Protein AF-A5KJI1-F1 (afdb_monomer)

Solvent-accessible surface area (backbone atoms only — not comparable to full-atom values): 4738 Å² total; per-residue (Å²): 131,58,67,68,56,56,53,49,55,52,51,54,49,51,52,53,51,48,50,50,45,64,60,46,41,78,72,42,82,51,66,67,61,33,49,51,47,50,53,51,43,52,52,51,52,52,51,50,53,51,50,53,50,53,50,49,52,50,50,57,68,69,43,72,72,80,84,78,75,84,90,75,87,86,74,96,86,133

Nearest PDB structures (foldseek):
  6sv1-assembly2_R  TM=9.392E-01  e=4.021E-01  Rhodospirillum rubrum
  3k6c-assembly1_J  TM=6.047E-01  e=7.679E-02  Nitrosomonas europaea
  3k6c-assembly1_A  TM=5.962E-01  e=1.333E-01  Nitrosomonas europaea
  5l89-assembly3_Z  TM=7.239E-01  e=5.677E-01  Rhodospirillum rubrum
  6sv1-assembly1_J  TM=7.267E-01  e=5.677E-01  Rhodospirillum rubrum

Radius of gyration: 22.1 Å; Cα contacts (8 Å, |Δi|>4): 23; chains: 1; bounding box: 48×46×60 Å

InterPro domains:
  IPR012851 Spore coat protein CotF-like [PF07875] (2-58)

Foldseek 3Di:
DPVVVVLVVVLVVLVVLLVVLVVVLVVDPDPVVNVVSVVVNVVSVVVNVVSVVVVVVVVVVVPDPPPVDDDDDDDDDD

Structure (mmCIF, N/CA/C/O backbone):
data_AF-A5KJI1-F1
#
_entry.id   AF-A5KJI1-F1
#
loop_
_atom_site.group_PDB
_atom_site.id
_atom_site.type_symbol
_atom_site.label_atom_id
_atom_site.label_alt_id
_atom_site.label_comp_id
_atom_site.label_asym_id
_atom_site.label_entity_id
_atom_site.label_seq_id
_atom_site.pdbx_PDB_ins_code
_atom_site.Cartn_x
_atom_site.Cartn_y
_atom_site.Cartn_z
_atom_site.occupancy
_atom_site.B_iso_or_equiv
_atom_site.auth_seq_id
_atom_site.auth_comp_id
_atom_site.auth_asym_id
_atom_site.auth_atom_id
_atom_site.pdbx_PDB_model_num
ATOM 1 N N . MET A 1 1 ? 17.444 -11.522 -16.115 1.00 50.53 1 MET A N 1
ATOM 2 C CA . MET A 1 1 ? 16.301 -10.791 -15.537 1.00 50.53 1 MET A CA 1
ATOM 3 C C . MET A 1 1 ? 16.583 -9.320 -15.714 1.00 50.53 1 MET A C 1
ATOM 5 O O . MET A 1 1 ? 17.563 -8.844 -15.156 1.00 50.53 1 MET A O 1
ATOM 9 N N . ASP A 1 2 ? 15.799 -8.631 -16.533 1.00 53.94 2 ASP A N 1
ATOM 10 C CA . ASP A 1 2 ? 15.934 -7.189 -16.702 1.00 53.94 2 ASP A CA 1
ATOM 11 C C . ASP A 1 2 ? 15.655 -6.474 -15.375 1.00 53.94 2 ASP A C 1
ATOM 13 O O . ASP A 1 2 ? 14.635 -6.727 -14.733 1.00 53.94 2 ASP A O 1
ATOM 17 N N . GLU A 1 3 ? 16.534 -5.555 -14.961 1.00 57.88 3 GLU A N 1
ATOM 18 C CA . GLU A 1 3 ? 16.335 -4.738 -13.750 1.00 57.88 3 GLU A CA 1
ATOM 1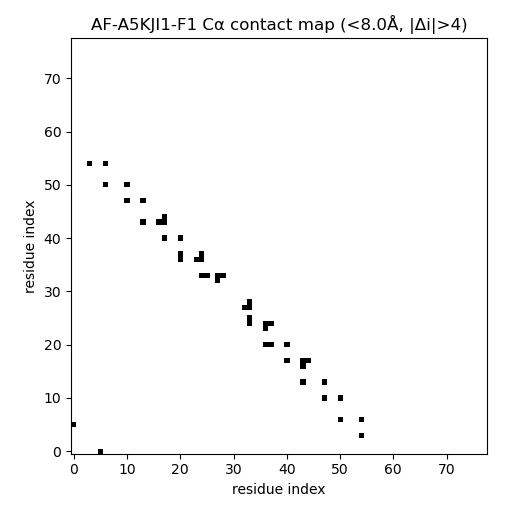9 C C . GLU A 1 3 ? 14.981 -4.000 -13.773 1.00 57.88 3 GLU A C 1
ATOM 21 O O . GLU A 1 3 ? 14.382 -3.766 -12.727 1.00 57.88 3 GLU A O 1
ATOM 26 N N . LYS A 1 4 ? 14.452 -3.689 -14.966 1.00 57.50 4 LYS A N 1
ATOM 27 C CA . LY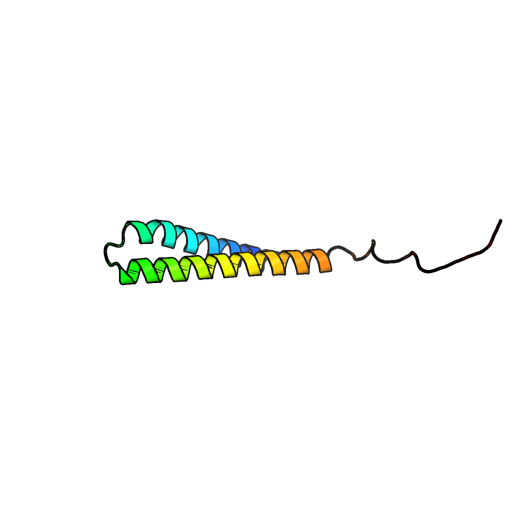S A 1 4 ? 13.100 -3.132 -15.152 1.00 57.50 4 LYS A CA 1
ATOM 28 C C . LYS A 1 4 ? 11.984 -4.076 -14.705 1.00 57.50 4 LYS A C 1
ATOM 30 O O . LYS A 1 4 ? 10.989 -3.604 -14.155 1.00 57.50 4 LYS A O 1
ATOM 35 N N . THR A 1 5 ? 12.137 -5.374 -14.949 1.00 61.72 5 THR A N 1
ATOM 36 C CA . THR A 1 5 ? 11.176 -6.393 -14.515 1.00 61.72 5 THR A CA 1
ATOM 37 C C . THR A 1 5 ? 11.224 -6.525 -12.997 1.00 61.72 5 THR A C 1
ATOM 39 O O . THR A 1 5 ? 10.185 -6.445 -12.360 1.00 61.72 5 THR A O 1
ATOM 42 N N . LEU A 1 6 ? 12.423 -6.543 -12.403 1.00 68.44 6 LEU A N 1
ATOM 43 C CA . LEU A 1 6 ? 12.596 -6.602 -10.944 1.00 68.44 6 LEU A CA 1
ATOM 44 C C . LEU A 1 6 ? 12.000 -5.388 -10.212 1.00 68.44 6 LEU A C 1
ATOM 46 O O . LEU A 1 6 ? 11.361 -5.541 -9.174 1.00 68.44 6 LEU A O 1
ATOM 50 N N . VAL A 1 7 ? 12.181 -4.180 -10.756 1.00 69.31 7 VAL A N 1
ATOM 51 C CA . VAL A 1 7 ? 11.568 -2.961 -10.202 1.00 69.31 7 VAL A CA 1
ATOM 52 C C . VAL A 1 7 ? 10.046 -2.990 -10.350 1.00 69.31 7 VAL A C 1
ATOM 54 O O . VAL A 1 7 ? 9.342 -2.579 -9.430 1.00 69.31 7 VAL A O 1
ATOM 57 N N . SER A 1 8 ? 9.530 -3.487 -11.478 1.00 71.88 8 SER A N 1
ATOM 58 C CA . SER A 1 8 ? 8.083 -3.609 -11.694 1.00 71.88 8 SER A CA 1
ATOM 59 C C . SER A 1 8 ? 7.455 -4.621 -10.735 1.00 71.88 8 SER A C 1
ATOM 61 O O . SER A 1 8 ? 6.437 -4.312 -10.123 1.00 71.88 8 SER A O 1
ATOM 63 N N . ASP A 1 9 ? 8.087 -5.779 -10.537 1.00 77.19 9 ASP A N 1
ATOM 64 C CA . ASP A 1 9 ? 7.602 -6.824 -9.630 1.00 77.19 9 ASP A CA 1
ATOM 65 C C . ASP A 1 9 ? 7.582 -6.337 -8.173 1.00 77.19 9 ASP A C 1
ATOM 67 O O . ASP A 1 9 ? 6.592 -6.520 -7.462 1.00 77.19 9 ASP A O 1
ATOM 71 N N . ALA A 1 10 ? 8.632 -5.628 -7.741 1.00 77.56 10 ALA A N 1
ATOM 72 C CA . ALA A 1 10 ? 8.688 -5.036 -6.406 1.00 77.56 10 ALA A CA 1
ATOM 73 C C . ALA A 1 10 ? 7.624 -3.940 -6.199 1.00 77.56 10 ALA A C 1
ATOM 75 O O . ALA A 1 10 ? 6.992 -3.882 -5.144 1.00 77.56 10 ALA A O 1
ATOM 76 N N . LEU A 1 11 ? 7.371 -3.103 -7.213 1.00 77.44 11 LEU A N 1
ATOM 77 C CA . LEU A 1 11 ? 6.311 -2.089 -7.164 1.00 77.44 11 LEU A CA 1
ATOM 78 C C . LEU A 1 11 ? 4.910 -2.713 -7.107 1.00 77.44 11 LEU A C 1
ATOM 80 O O . LEU A 1 11 ? 4.049 -2.212 -6.382 1.00 77.44 11 LEU A O 1
ATOM 84 N N . VAL A 1 12 ? 4.674 -3.807 -7.838 1.00 83.50 12 VAL A N 1
ATOM 85 C CA . VAL A 1 12 ? 3.410 -4.560 -7.776 1.00 83.50 12 VAL A CA 1
ATOM 86 C C . VAL A 1 12 ? 3.210 -5.170 -6.385 1.00 83.50 12 VAL A C 1
ATOM 88 O O . VAL A 1 12 ? 2.104 -5.083 -5.849 1.00 83.50 12 VAL A O 1
ATOM 91 N N . GLY A 1 13 ? 4.272 -5.704 -5.772 1.00 84.56 13 GLY A N 1
ATOM 92 C CA . GLY A 1 13 ? 4.247 -6.204 -4.393 1.00 84.56 13 GLY A CA 1
ATOM 93 C C . GLY A 1 13 ? 3.840 -5.127 -3.383 1.00 84.56 13 GLY A C 1
ATOM 94 O O . GLY A 1 13 ? 2.854 -5.299 -2.665 1.00 84.56 13 GLY A O 1
ATOM 95 N N . ILE A 1 14 ? 4.521 -3.974 -3.401 1.00 84.00 14 ILE A N 1
ATOM 96 C CA . ILE A 1 14 ? 4.220 -2.846 -2.499 1.00 84.00 14 ILE A CA 1
ATOM 97 C C . ILE A 1 14 ? 2.784 -2.333 -2.704 1.00 84.00 14 ILE A C 1
ATOM 99 O O . ILE A 1 14 ? 2.083 -2.039 -1.736 1.00 84.00 14 ILE A O 1
ATOM 103 N N . ASN A 1 15 ? 2.299 -2.275 -3.949 1.00 83.12 15 ASN A N 1
ATOM 104 C CA . ASN A 1 15 ? 0.912 -1.894 -4.241 1.00 83.12 15 ASN A CA 1
ATOM 105 C C . ASN A 1 15 ? -0.116 -2.863 -3.638 1.00 83.12 15 ASN A C 1
ATOM 107 O O . ASN A 1 15 ? -1.175 -2.430 -3.176 1.00 83.12 15 ASN A O 1
ATOM 111 N N . GLY A 1 16 ? 0.185 -4.164 -3.638 1.00 85.81 16 GLY A N 1
ATOM 112 C CA . GLY A 1 16 ? -0.655 -5.178 -3.003 1.00 85.81 16 GLY A CA 1
ATOM 113 C C . GLY A 1 16 ? -0.742 -4.988 -1.488 1.00 85.81 16 GLY A C 1
ATOM 114 O O . GLY A 1 16 ? -1.838 -5.010 -0.923 1.00 85.81 16 GLY A O 1
ATOM 115 N N . GLU A 1 17 ? 0.394 -4.720 -0.842 1.00 85.56 17 GLU A N 1
ATOM 116 C CA . GLU A 1 17 ? 0.460 -4.454 0.599 1.00 85.56 17 GLU A CA 1
ATOM 117 C C . GLU A 1 17 ? -0.296 -3.176 0.985 1.00 85.56 17 GLU A C 1
ATOM 119 O O . GLU A 1 17 ? -1.098 -3.192 1.921 1.00 85.56 17 GLU A O 1
ATOM 124 N N . LEU A 1 18 ? -0.127 -2.086 0.227 1.00 86.06 18 LEU A N 1
ATOM 125 C CA . LEU A 1 18 ? -0.855 -0.830 0.452 1.00 86.06 18 LEU A CA 1
ATOM 126 C C . LEU A 1 18 ? -2.374 -1.026 0.411 1.00 86.06 18 LEU A C 1
ATOM 128 O O . LEU A 1 18 ? -3.092 -0.464 1.245 1.00 86.06 18 LEU A O 1
ATOM 132 N N . LYS A 1 19 ? -2.863 -1.852 -0.522 1.00 87.88 19 LYS A N 1
ATOM 133 C CA . LYS A 1 19 ? -4.286 -2.187 -0.632 1.00 87.88 19 LYS A CA 1
ATOM 134 C C . LYS A 1 19 ? -4.771 -2.991 0.576 1.00 87.88 19 LYS A C 1
ATOM 136 O O . LYS A 1 19 ? -5.780 -2.623 1.171 1.00 87.88 19 LYS A O 1
ATOM 141 N N . MET A 1 20 ? -4.010 -4.003 1.003 1.00 88.88 20 MET A N 1
ATOM 142 C CA . MET A 1 20 ? -4.316 -4.756 2.226 1.00 88.88 20 MET A CA 1
ATOM 143 C C . MET A 1 20 ? -4.383 -3.858 3.464 1.00 88.88 20 MET A C 1
ATOM 145 O O . MET A 1 20 ? -5.332 -3.958 4.241 1.00 88.88 20 MET A O 1
ATOM 149 N N . PHE A 1 21 ? -3.419 -2.951 3.650 1.00 87.12 21 PHE A N 1
ATOM 150 C CA . PHE A 1 21 ? -3.456 -2.011 4.773 1.00 87.12 21 PHE A CA 1
ATOM 151 C C . PHE A 1 21 ? -4.651 -1.055 4.672 1.00 87.12 21 PHE A C 1
ATOM 153 O O . PHE A 1 21 ? -5.264 -0.733 5.691 1.00 87.12 21 PHE A O 1
ATOM 160 N N . GLY A 1 22 ? -5.021 -0.634 3.459 1.00 86.12 22 GLY A N 1
ATOM 161 C CA . GLY A 1 22 ? -6.230 0.145 3.190 1.00 86.12 22 GLY A CA 1
ATOM 162 C C . GLY A 1 22 ? -7.514 -0.544 3.657 1.00 86.12 22 GLY A C 1
ATOM 163 O O . GLY A 1 22 ? -8.359 0.124 4.251 1.00 86.12 22 GLY A O 1
ATOM 164 N N . ASP A 1 23 ? -7.613 -1.861 3.472 1.00 87.62 23 ASP A N 1
ATOM 165 C CA . ASP A 1 23 ? -8.780 -2.661 3.860 1.00 87.62 23 ASP A CA 1
ATOM 166 C C . ASP A 1 23 ? -8.759 -3.067 5.348 1.00 87.62 23 ASP A C 1
ATOM 168 O O . ASP A 1 23 ? -9.810 -3.117 5.994 1.00 87.62 23 ASP A O 1
ATOM 172 N N . MET A 1 24 ? -7.576 -3.305 5.931 1.00 83.31 24 MET A N 1
ATOM 173 C CA . MET A 1 24 ? -7.417 -3.706 7.340 1.00 83.31 24 MET A CA 1
ATOM 174 C C . MET A 1 24 ? -7.580 -2.548 8.334 1.00 83.31 24 MET A C 1
ATOM 176 O O . MET A 1 24 ? -8.153 -2.731 9.411 1.00 83.31 24 MET A O 1
ATOM 180 N N . ILE A 1 25 ? -7.090 -1.346 8.003 1.00 85.06 25 ILE A N 1
ATOM 181 C CA . ILE A 1 25 ? -7.189 -0.159 8.872 1.00 85.06 25 ILE A CA 1
ATOM 182 C C . ILE A 1 25 ? -8.641 0.137 9.294 1.00 85.06 25 ILE A C 1
ATOM 184 O O . ILE A 1 25 ? -8.861 0.315 10.492 1.00 85.06 25 ILE A O 1
ATOM 188 N N . PRO A 1 26 ? -9.646 0.220 8.398 1.00 85.94 26 PRO A N 1
ATOM 189 C CA . PRO A 1 26 ? -11.022 0.513 8.799 1.00 85.94 26 PRO A CA 1
ATOM 190 C C . PRO A 1 26 ? -11.658 -0.615 9.621 1.00 85.94 26 PRO A C 1
ATOM 192 O O . PRO A 1 26 ? -12.428 -0.307 10.526 1.00 85.94 26 PRO A O 1
ATOM 195 N N . GLN A 1 27 ? -11.284 -1.877 9.375 1.00 85.62 27 GLN A N 1
ATOM 196 C CA . GLN A 1 27 ? -11.791 -3.053 10.100 1.00 85.62 27 GLN A CA 1
ATOM 197 C C . GLN A 1 27 ? -11.185 -3.214 11.503 1.00 85.62 27 GLN A C 1
ATOM 199 O O . GLN A 1 27 ? -11.725 -3.928 12.342 1.00 85.62 27 GLN A O 1
ATOM 204 N N . THR A 1 28 ? -10.065 -2.545 11.783 1.00 87.38 28 THR A N 1
ATOM 205 C CA . THR A 1 28 ? -9.395 -2.635 13.081 1.00 87.38 28 THR A CA 1
ATOM 206 C C . THR A 1 28 ? -10.036 -1.691 14.106 1.00 87.38 28 THR A C 1
ATOM 208 O O . THR A 1 28 ? -9.975 -0.459 13.974 1.00 87.38 28 THR A O 1
ATOM 211 N N . GLU A 1 29 ? -10.595 -2.265 15.174 1.00 85.12 29 GLU A N 1
ATOM 212 C CA . GLU A 1 29 ? -11.135 -1.525 16.329 1.00 85.12 29 GLU A CA 1
ATOM 213 C C . GLU A 1 29 ? -10.059 -1.170 17.369 1.00 85.12 29 GLU A C 1
ATOM 215 O O . GLU A 1 29 ? -10.180 -0.174 18.087 1.00 85.12 29 GLU A O 1
ATOM 220 N N . ASN A 1 30 ? -8.960 -1.933 17.414 1.00 90.88 30 ASN A N 1
ATOM 221 C CA . ASN A 1 30 ? -7.825 -1.645 18.287 1.00 90.88 30 ASN A CA 1
ATOM 222 C C . ASN A 1 30 ? -7.086 -0.374 17.819 1.00 90.88 30 ASN A C 1
ATOM 224 O O . ASN A 1 30 ? -6.554 -0.305 16.709 1.00 90.88 30 ASN A O 1
ATOM 228 N N . LYS A 1 31 ? -7.039 0.646 18.685 1.00 86.69 31 LYS A N 1
ATOM 229 C CA . LYS A 1 31 ? -6.462 1.962 18.366 1.00 86.69 31 LYS A CA 1
ATOM 230 C C . LYS A 1 31 ? -4.947 1.926 18.136 1.00 86.69 31 LYS A C 1
ATOM 232 O O . LYS A 1 31 ? -4.474 2.615 17.233 1.00 86.69 31 LYS A O 1
ATOM 237 N N . GLU A 1 32 ? -4.208 1.131 18.905 1.00 87.38 32 GLU A N 1
ATOM 238 C CA . GLU A 1 32 ? -2.752 0.985 18.760 1.00 87.38 32 GLU A CA 1
ATOM 239 C C . GLU A 1 32 ? -2.409 0.252 17.466 1.00 87.38 32 GLU A C 1
ATOM 241 O O . GLU A 1 32 ? -1.598 0.732 16.675 1.00 87.38 32 GLU A O 1
ATOM 246 N N . LEU A 1 33 ? -3.106 -0.852 17.186 1.00 85.38 33 LEU A N 1
ATOM 247 C CA . LEU A 1 33 ? -2.926 -1.598 15.945 1.00 85.38 33 LEU A CA 1
ATOM 248 C C . LEU A 1 33 ? -3.293 -0.739 14.727 1.00 85.38 33 LEU A C 1
ATOM 250 O O . LEU A 1 33 ? -2.553 -0.707 13.749 1.00 85.38 33 LEU A O 1
ATOM 254 N N . LYS A 1 34 ? -4.377 0.043 14.805 1.00 88.81 34 LYS A N 1
ATOM 255 C CA . LYS A 1 34 ? -4.766 0.996 13.755 1.00 88.81 34 LYS A CA 1
ATOM 256 C C . LYS A 1 34 ? -3.693 2.063 13.509 1.00 88.81 34 LYS A C 1
ATOM 258 O O . LYS A 1 34 ? -3.477 2.440 12.357 1.00 88.81 34 LYS A O 1
ATOM 263 N N . GLN A 1 35 ? -3.028 2.567 14.551 1.00 88.94 35 GLN A N 1
ATOM 264 C CA . GLN A 1 35 ? -1.900 3.489 14.377 1.00 88.94 35 GLN A CA 1
ATOM 265 C C . GLN A 1 35 ? -0.673 2.795 13.782 1.00 88.94 35 GLN A C 1
ATOM 267 O O . GLN A 1 35 ? -0.074 3.345 12.859 1.00 88.94 35 GLN A O 1
ATOM 272 N N . CYS A 1 36 ? -0.344 1.589 14.243 1.00 89.94 36 CYS A N 1
ATOM 273 C CA . CYS A 1 36 ? 0.758 0.794 13.706 1.00 89.94 36 CYS A CA 1
ATOM 274 C C . CYS A 1 36 ? 0.567 0.519 12.203 1.00 89.94 36 CYS A C 1
ATOM 276 O O . CYS A 1 36 ? 1.441 0.827 11.396 1.00 89.94 36 CYS A O 1
ATOM 278 N N . LEU A 1 37 ? -0.627 0.077 11.792 1.00 87.50 37 LEU A N 1
ATOM 279 C CA . LEU A 1 37 ? -0.967 -0.156 10.383 1.00 87.50 37 LEU A CA 1
ATOM 280 C C . LEU A 1 37 ? -0.855 1.119 9.532 1.00 87.50 37 LEU A C 1
ATOM 282 O O . LEU A 1 37 ? -0.389 1.062 8.396 1.00 87.50 37 LEU A O 1
ATOM 286 N N . LYS A 1 38 ? -1.229 2.289 10.072 1.00 88.56 38 LYS A N 1
ATOM 287 C CA . LYS A 1 38 ? -1.033 3.580 9.386 1.00 88.56 38 LYS A CA 1
ATOM 288 C C . LYS A 1 38 ? 0.446 3.932 9.220 1.00 88.56 38 LYS A C 1
ATOM 290 O O . LYS A 1 38 ? 0.828 4.430 8.166 1.00 88.56 38 LYS A O 1
ATOM 295 N N . GLN A 1 39 ? 1.267 3.684 10.240 1.00 88.75 39 GLN A N 1
ATOM 296 C CA . GLN A 1 39 ? 2.709 3.927 10.167 1.00 88.75 39 GLN A CA 1
ATOM 297 C C . GLN A 1 39 ? 3.372 3.025 9.126 1.00 88.75 39 GLN A C 1
ATOM 299 O O . GLN A 1 39 ? 4.141 3.523 8.305 1.00 88.75 39 GLN A O 1
ATOM 304 N N . ILE A 1 40 ? 3.025 1.735 9.113 1.00 88.06 40 ILE A N 1
ATOM 305 C CA . ILE A 1 40 ? 3.522 0.780 8.115 1.00 88.06 40 ILE A CA 1
ATOM 306 C C . ILE A 1 40 ? 3.098 1.223 6.712 1.00 88.06 40 ILE A C 1
ATOM 308 O O . ILE A 1 40 ? 3.939 1.314 5.822 1.00 88.06 40 ILE A O 1
ATOM 312 N N . ARG A 1 41 ? 1.829 1.610 6.521 1.00 87.81 41 ARG 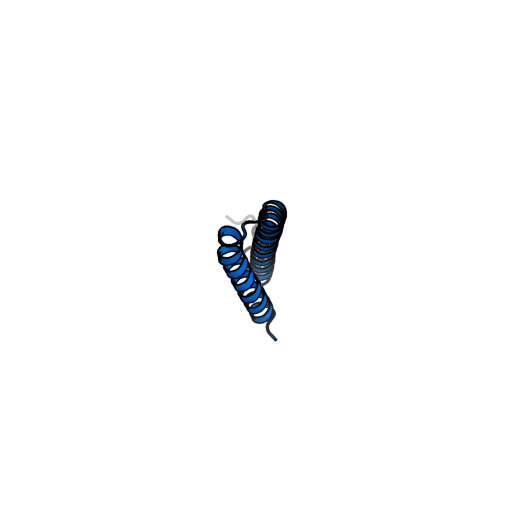A N 1
ATOM 313 C CA . ARG A 1 41 ? 1.340 2.097 5.223 1.00 87.81 41 ARG A CA 1
ATOM 314 C C . ARG A 1 41 ? 2.134 3.305 4.716 1.00 87.81 41 ARG A C 1
ATOM 316 O O . ARG A 1 41 ? 2.557 3.301 3.566 1.00 87.81 41 ARG A O 1
ATOM 323 N N . ASN A 1 42 ? 2.397 4.293 5.574 1.00 88.88 42 ASN A N 1
ATOM 324 C CA . ASN A 1 42 ? 3.216 5.452 5.205 1.00 88.88 42 ASN A CA 1
ATOM 325 C C . ASN A 1 42 ? 4.656 5.054 4.832 1.00 88.88 42 ASN A C 1
ATOM 327 O O . ASN A 1 42 ? 5.236 5.622 3.910 1.00 88.88 42 ASN A O 1
ATOM 331 N N . GLN A 1 43 ? 5.248 4.078 5.528 1.00 86.25 43 GLN A N 1
ATOM 332 C CA . GLN A 1 43 ? 6.583 3.576 5.186 1.00 86.25 43 GLN A CA 1
ATOM 333 C C . GLN A 1 43 ? 6.591 2.874 3.823 1.00 86.25 43 GLN A C 1
ATOM 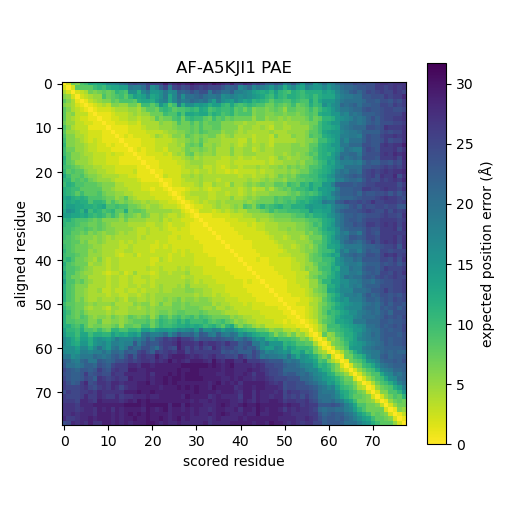335 O O . GLN A 1 43 ? 7.521 3.085 3.044 1.00 86.25 43 GLN A O 1
ATOM 340 N N . CYS A 1 44 ? 5.549 2.099 3.507 1.00 85.88 44 CYS A N 1
ATOM 341 C CA . CYS A 1 44 ? 5.375 1.477 2.194 1.00 85.88 44 CYS A CA 1
ATOM 342 C C . CYS A 1 44 ? 5.226 2.530 1.081 1.00 85.88 44 CYS A C 1
ATOM 344 O O . CYS A 1 44 ? 5.865 2.390 0.042 1.00 85.88 44 CYS A O 1
ATOM 346 N N . GLU A 1 45 ? 4.471 3.614 1.303 1.00 84.06 45 GLU A N 1
ATOM 347 C CA . GLU A 1 45 ? 4.366 4.740 0.352 1.00 84.06 45 GLU A CA 1
ATOM 348 C C . GLU A 1 45 ? 5.729 5.418 0.124 1.00 84.06 45 GLU A C 1
ATOM 350 O O . GLU A 1 45 ? 6.142 5.629 -1.016 1.00 84.06 45 GLU A O 1
ATOM 355 N N . MET A 1 46 ? 6.493 5.676 1.192 1.00 85.38 46 MET A N 1
ATOM 356 C CA . MET A 1 46 ? 7.849 6.228 1.075 1.00 85.38 46 MET A CA 1
ATOM 357 C C . MET A 1 46 ? 8.809 5.285 0.338 1.00 85.38 46 MET A C 1
ATOM 359 O O . MET A 1 46 ? 9.666 5.737 -0.426 1.00 85.38 46 MET A O 1
ATOM 363 N N . ALA A 1 47 ? 8.712 3.975 0.585 1.00 79.81 47 ALA A N 1
ATOM 364 C CA . ALA A 1 47 ? 9.506 2.975 -0.120 1.00 79.81 47 ALA A CA 1
ATOM 365 C C . ALA A 1 47 ? 9.152 2.964 -1.613 1.00 79.81 47 ALA A C 1
ATOM 367 O O . ALA A 1 47 ? 10.051 2.999 -2.453 1.00 79.81 47 ALA A O 1
ATOM 368 N N . GLN A 1 48 ? 7.859 3.019 -1.938 1.00 79.06 48 GLN A N 1
ATOM 369 C CA . GLN A 1 48 ? 7.360 3.111 -3.305 1.00 79.06 48 GLN A CA 1
ATOM 370 C C . GLN A 1 48 ? 7.914 4.347 -4.032 1.00 79.06 48 GLN A C 1
ATOM 372 O O . GLN A 1 48 ? 8.451 4.225 -5.134 1.00 79.06 48 GLN A O 1
ATOM 377 N N . GLU A 1 49 ? 7.844 5.528 -3.413 1.00 82.7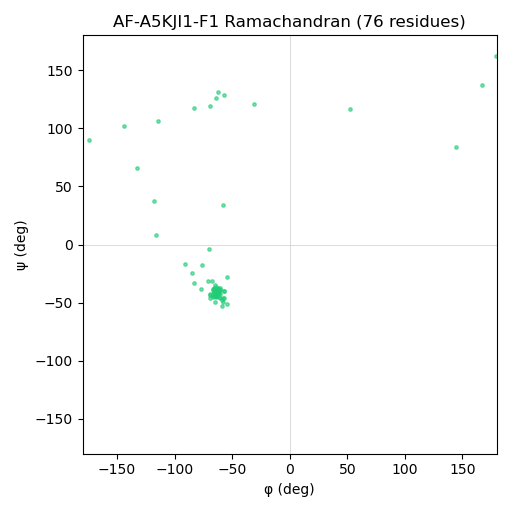5 49 GLU A N 1
ATOM 378 C CA . GLU A 1 49 ? 8.333 6.786 -3.993 1.00 82.75 49 GLU A CA 1
ATOM 379 C C . GLU A 1 49 ? 9.849 6.756 -4.241 1.00 82.75 49 GLU A C 1
ATOM 381 O O . GLU A 1 49 ? 10.325 7.149 -5.313 1.00 82.75 49 GLU A O 1
ATOM 386 N N . LYS A 1 50 ? 10.621 6.218 -3.288 1.00 81.00 50 LYS A N 1
ATOM 387 C CA . LYS A 1 50 ? 12.068 6.017 -3.452 1.00 81.00 50 LYS A CA 1
ATOM 388 C C . LYS A 1 50 ? 12.379 5.057 -4.595 1.00 81.00 50 LYS A C 1
ATOM 390 O O . LYS A 1 50 ? 13.296 5.327 -5.369 1.00 81.00 50 LYS A O 1
ATOM 395 N N . MET A 1 51 ? 11.617 3.972 -4.736 1.00 77.44 51 MET A N 1
ATOM 396 C CA . MET A 1 51 ? 11.789 3.026 -5.841 1.00 77.44 51 MET A CA 1
ATOM 397 C C . MET A 1 51 ? 11.462 3.664 -7.191 1.00 77.44 51 MET A C 1
ATOM 399 O O . MET A 1 51 ? 12.244 3.510 -8.128 1.00 77.44 51 MET A O 1
ATOM 403 N N . TYR A 1 52 ? 10.378 4.439 -7.293 1.00 77.00 52 TYR A N 1
ATOM 404 C CA . TYR A 1 52 ? 10.066 5.207 -8.503 1.00 77.00 52 TYR A CA 1
ATOM 405 C C . TYR A 1 52 ? 11.158 6.222 -8.842 1.00 77.00 52 TYR A C 1
ATOM 407 O O . TYR A 1 52 ? 11.545 6.337 -10.005 1.00 77.00 52 TYR A O 1
ATOM 415 N N . THR A 1 53 ? 11.682 6.930 -7.841 1.00 75.69 53 THR A N 1
ATOM 416 C CA . THR A 1 53 ? 12.751 7.920 -8.022 1.00 75.69 53 THR A CA 1
ATOM 417 C C . THR A 1 53 ? 14.039 7.251 -8.494 1.00 75.69 53 THR A C 1
ATOM 419 O O . THR A 1 53 ? 14.577 7.638 -9.529 1.00 75.69 53 THR A O 1
ATOM 422 N N . ALA A 1 54 ? 14.472 6.174 -7.833 1.00 75.19 54 ALA A N 1
ATOM 423 C CA .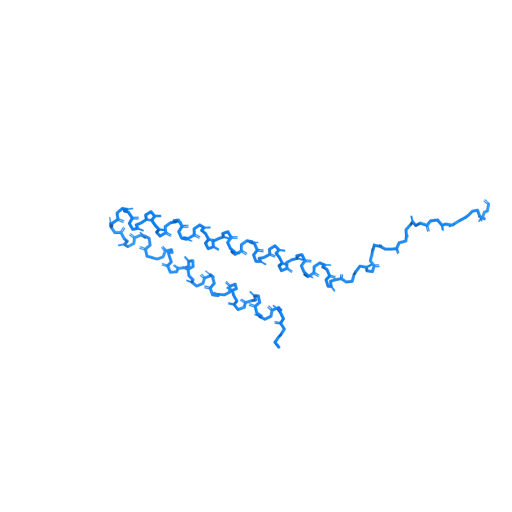 ALA A 1 54 ? 15.652 5.404 -8.224 1.00 75.19 54 ALA A CA 1
ATOM 424 C C . ALA A 1 54 ? 15.503 4.771 -9.619 1.00 75.19 54 ALA A C 1
ATOM 426 O O . ALA A 1 54 ? 16.447 4.769 -10.412 1.00 75.19 54 ALA A O 1
ATOM 427 N N . ALA A 1 55 ? 14.311 4.269 -9.955 1.00 69.12 55 ALA A N 1
ATOM 428 C CA . ALA A 1 55 ? 14.009 3.748 -11.283 1.00 69.12 55 ALA A CA 1
ATOM 429 C C . ALA A 1 55 ? 14.065 4.851 -12.345 1.00 69.12 55 ALA A C 1
ATOM 431 O O . ALA A 1 55 ? 14.626 4.645 -13.420 1.00 69.12 55 ALA A O 1
ATOM 432 N N . ARG A 1 56 ? 13.530 6.038 -12.042 1.00 64.88 56 ARG A N 1
ATOM 433 C CA . ARG A 1 56 ? 13.557 7.192 -12.943 1.00 64.88 56 ARG A CA 1
ATOM 434 C C . ARG A 1 56 ? 14.977 7.713 -13.144 1.00 64.88 56 ARG A C 1
ATOM 436 O O . ARG A 1 56 ? 15.353 7.971 -14.281 1.00 64.88 56 ARG A O 1
ATOM 443 N N . GLU A 1 57 ? 15.778 7.811 -12.088 1.00 62.56 57 GLU A N 1
ATOM 444 C CA . GLU A 1 57 ? 17.186 8.219 -12.160 1.00 62.56 57 GLU A CA 1
ATOM 445 C C . GLU A 1 57 ? 18.034 7.213 -12.942 1.00 62.56 57 GLU A C 1
ATOM 447 O O . GLU A 1 57 ? 18.787 7.614 -13.831 1.00 62.56 57 GLU A O 1
ATOM 452 N N . LYS A 1 58 ? 17.856 5.905 -12.708 1.00 58.72 58 LYS A N 1
ATOM 453 C CA . LYS A 1 58 ? 18.513 4.864 -13.513 1.00 58.72 58 LYS A CA 1
ATOM 454 C C . LYS A 1 58 ? 18.058 4.894 -14.975 1.00 58.72 58 LYS A C 1
ATOM 456 O O . LYS A 1 58 ? 18.896 4.793 -15.866 1.00 58.72 58 LYS A O 1
ATOM 461 N N . VAL A 1 59 ? 16.767 5.083 -15.260 1.00 52.81 59 VAL A N 1
ATOM 462 C CA . VAL A 1 59 ? 16.263 5.223 -16.641 1.00 52.81 59 VAL A CA 1
ATOM 463 C C . VAL A 1 59 ? 16.797 6.495 -17.307 1.00 52.81 59 VAL A C 1
ATOM 465 O O . VAL A 1 59 ? 17.141 6.445 -18.483 1.00 52.81 59 VAL A O 1
ATOM 468 N N . ILE A 1 60 ? 16.941 7.609 -16.583 1.00 48.38 60 ILE A N 1
ATOM 469 C CA . ILE A 1 60 ? 17.607 8.826 -17.081 1.00 48.38 60 ILE A CA 1
ATOM 470 C C . ILE A 1 60 ? 19.095 8.564 -17.352 1.00 48.38 60 ILE A C 1
ATOM 472 O O . ILE A 1 60 ? 19.637 9.097 -18.317 1.00 48.38 60 ILE A O 1
ATOM 476 N N . MET A 1 61 ? 19.751 7.724 -16.548 1.00 41.28 61 MET A N 1
ATOM 477 C CA . MET A 1 61 ? 21.151 7.345 -16.753 1.00 41.28 61 MET A CA 1
ATOM 478 C C . MET A 1 61 ? 21.347 6.417 -17.971 1.00 41.28 61 MET A C 1
ATOM 480 O O . MET A 1 61 ? 22.386 6.499 -18.627 1.00 41.28 61 MET A O 1
ATOM 484 N N . PHE A 1 62 ? 20.355 5.574 -18.292 1.00 37.72 62 PHE A N 1
ATOM 485 C CA . PHE A 1 62 ? 20.341 4.665 -19.454 1.00 37.72 62 PHE A CA 1
ATOM 486 C C . PHE A 1 62 ? 19.710 5.260 -20.724 1.00 37.72 62 PHE A C 1
ATOM 488 O O . PHE A 1 62 ? 19.947 4.753 -21.823 1.00 37.72 62 PHE A O 1
ATOM 495 N N . LEU A 1 63 ? 18.940 6.346 -20.617 1.00 34.53 63 LEU A N 1
ATOM 496 C CA . LEU A 1 63 ? 18.680 7.220 -21.754 1.00 34.53 63 LEU A CA 1
ATOM 497 C C . LEU A 1 63 ? 20.029 7.820 -22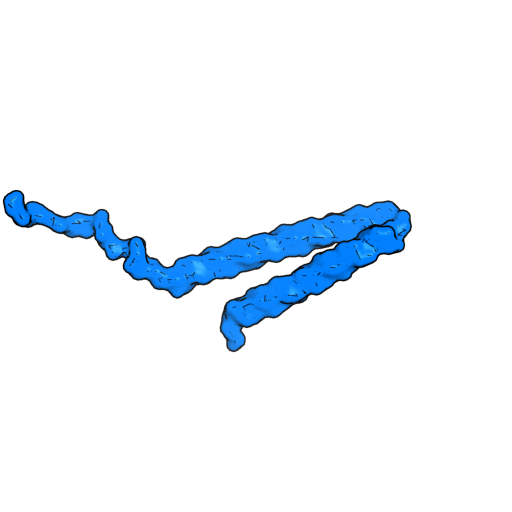.151 1.00 34.53 63 LEU A C 1
ATOM 499 O O . LEU A 1 63 ? 20.732 8.367 -21.300 1.00 34.53 63 LEU A O 1
ATOM 503 N N . PRO A 1 64 ? 20.448 7.697 -23.417 1.00 33.53 64 PRO A N 1
ATOM 504 C CA . PRO A 1 64 ? 21.771 8.135 -23.793 1.00 33.53 64 PRO A CA 1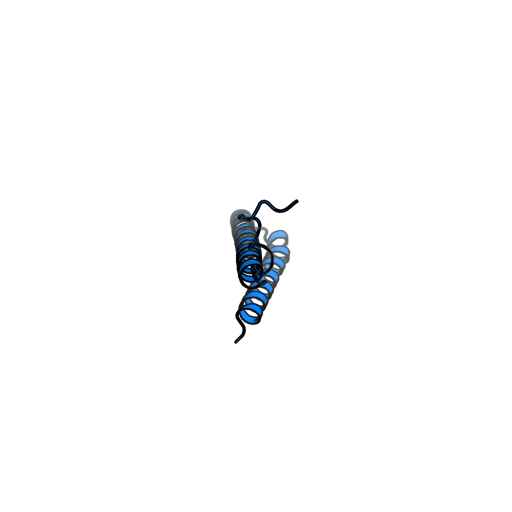
ATOM 505 C C . PRO A 1 64 ? 21.916 9.611 -23.423 1.00 33.53 64 PRO A C 1
ATOM 507 O O . PR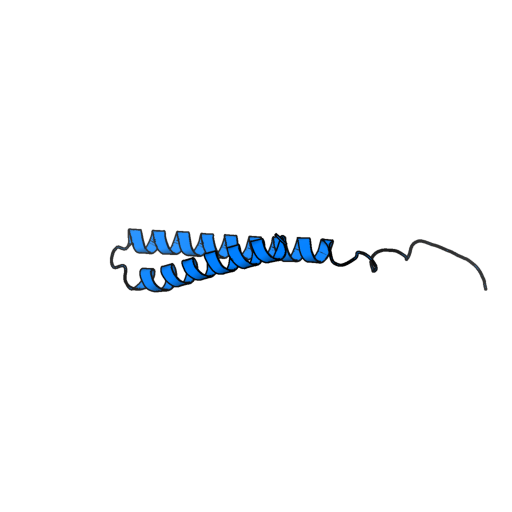O A 1 64 ? 21.136 10.451 -23.881 1.00 33.53 64 PRO A O 1
ATOM 510 N N . LYS A 1 65 ? 22.992 9.944 -22.699 1.00 42.22 65 LYS A N 1
ATOM 511 C CA . LYS A 1 65 ? 23.594 11.287 -22.647 1.00 42.22 65 LYS A CA 1
ATOM 512 C C . LYS A 1 65 ? 24.027 11.782 -24.048 1.00 42.22 65 LYS A C 1
ATOM 514 O O . LYS A 1 65 ? 25.006 12.504 -24.182 1.00 42.22 65 LYS A O 1
ATOM 519 N N . LYS A 1 66 ? 23.309 11.429 -25.120 1.00 44.84 66 LYS A N 1
ATOM 520 C CA . LYS A 1 66 ? 23.484 11.942 -26.480 1.00 44.84 66 LYS A CA 1
ATOM 521 C C . LYS A 1 66 ? 23.052 13.405 -26.623 1.00 44.84 66 LYS A C 1
ATOM 523 O O . LYS A 1 66 ? 23.271 13.967 -27.682 1.00 44.84 66 LYS A O 1
ATOM 528 N N . HIS A 1 67 ? 22.502 14.035 -25.582 1.00 41.62 67 HIS A N 1
ATOM 529 C CA . HIS A 1 67 ? 22.160 15.464 -25.611 1.00 41.62 67 HIS A CA 1
ATOM 530 C C . HIS A 1 67 ? 22.938 16.331 -24.607 1.00 41.62 67 HIS A C 1
ATOM 532 O O . HIS A 1 67 ? 22.661 17.519 -24.496 1.00 41.62 67 HIS A O 1
ATOM 538 N N . LEU A 1 68 ? 23.955 15.790 -23.922 1.00 46.28 68 LEU A N 1
ATOM 539 C CA . LEU A 1 68 ? 24.820 16.572 -23.022 1.00 46.28 68 LEU A CA 1
ATOM 540 C C . LEU A 1 68 ? 26.291 16.580 -23.471 1.00 46.28 68 LEU A C 1
ATOM 542 O O . LEU A 1 68 ? 27.200 16.560 -22.648 1.00 46.28 68 LEU A O 1
ATOM 546 N N . CYS A 1 69 ? 26.542 16.635 -24.782 1.00 44.12 69 CYS A N 1
ATOM 547 C CA . CYS A 1 69 ? 27.864 16.978 -25.304 1.00 44.12 69 CYS A CA 1
ATOM 548 C C . CYS A 1 69 ? 27.760 17.800 -26.594 1.00 44.12 69 CYS A C 1
ATOM 550 O O . CYS A 1 69 ? 27.515 17.252 -27.664 1.00 44.12 69 CYS A O 1
ATOM 552 N N . ARG A 1 70 ? 27.958 19.118 -26.449 1.00 43.53 70 ARG A N 1
ATOM 553 C CA . ARG A 1 70 ? 28.745 20.033 -27.307 1.00 43.53 70 ARG A CA 1
ATOM 554 C C . ARG A 1 70 ? 28.108 21.420 -27.393 1.00 43.53 70 ARG A C 1
ATOM 556 O O . ARG A 1 70 ? 27.478 21.773 -28.380 1.00 43.53 70 ARG A O 1
ATOM 563 N N . LYS A 1 71 ? 28.411 22.258 -26.403 1.00 43.12 71 LYS A N 1
ATOM 564 C CA . LYS A 1 71 ? 28.854 23.631 -26.686 1.00 43.12 71 LYS A CA 1
ATOM 565 C C . LYS A 1 71 ? 30.088 23.930 -25.840 1.00 43.12 71 LYS A C 1
ATOM 567 O O . LYS A 1 71 ? 30.069 24.761 -24.946 1.00 43.12 71 LYS A O 1
ATOM 572 N N . SER A 1 72 ? 31.166 23.212 -26.138 1.00 47.28 72 SER A N 1
ATOM 573 C CA . SER A 1 72 ? 32.513 23.711 -25.876 1.00 47.28 72 SER A CA 1
ATOM 574 C C . SER A 1 72 ? 33.194 23.909 -27.226 1.00 47.28 72 SER A C 1
ATOM 576 O O . SER A 1 72 ? 33.517 22.939 -27.901 1.00 47.28 72 SER A O 1
ATOM 578 N N . ASN A 1 73 ? 33.313 25.192 -27.575 1.00 49.00 73 ASN A N 1
ATOM 579 C CA . ASN A 1 73 ? 34.348 25.865 -28.362 1.00 49.00 73 ASN A CA 1
ATOM 580 C C . ASN A 1 73 ? 34.748 25.338 -29.747 1.00 49.00 73 ASN A C 1
ATOM 582 O O . ASN A 1 73 ? 35.380 24.297 -29.865 1.00 49.00 73 ASN A O 1
ATOM 586 N N . MET A 1 74 ? 34.491 26.178 -30.757 1.00 41.97 74 MET A N 1
ATOM 587 C CA . MET A 1 74 ? 35.355 26.565 -31.894 1.00 41.97 74 MET A CA 1
ATOM 588 C C . MET A 1 74 ? 34.449 27.294 -32.905 1.00 41.97 74 MET A C 1
ATOM 590 O O . MET A 1 74 ? 33.336 26.838 -33.133 1.00 41.97 74 MET A O 1
ATOM 594 N N . SER A 1 75 ? 34.776 28.400 -33.564 1.00 45.88 75 SER A N 1
ATOM 595 C CA . SER A 1 75 ? 35.966 29.249 -33.668 1.00 45.88 75 SER A CA 1
ATOM 596 C C . SER A 1 75 ? 35.598 30.361 -34.669 1.00 45.88 75 SER A C 1
ATOM 598 O O . SER A 1 75 ? 34.657 30.195 -35.444 1.00 45.88 75 SER A O 1
ATOM 600 N N . ASN A 1 76 ? 36.356 31.460 -34.675 1.00 52.75 76 ASN A N 1
ATOM 601 C CA . ASN A 1 76 ? 36.504 32.357 -35.826 1.00 52.75 76 ASN A CA 1
ATOM 602 C C . ASN A 1 76 ? 36.384 31.610 -37.165 1.00 52.75 76 ASN A C 1
ATOM 604 O O . ASN A 1 76 ? 37.208 30.731 -37.417 1.00 52.75 76 ASN A O 1
ATOM 608 N N . LEU A 1 77 ? 35.420 31.998 -38.002 1.00 48.81 77 LEU A N 1
ATOM 609 C CA . LEU A 1 77 ? 35.580 32.191 -39.447 1.00 48.81 77 LEU A CA 1
ATOM 610 C C . LEU A 1 77 ? 34.274 32.779 -40.009 1.00 48.81 77 LEU A C 1
ATOM 612 O O . LEU A 1 77 ? 33.349 32.030 -40.303 1.00 48.81 77 LEU A O 1
ATOM 616 N N . PHE A 1 78 ? 34.177 34.107 -40.033 1.00 44.84 78 PHE A N 1
ATOM 617 C CA . PHE A 1 78 ? 33.722 34.972 -41.133 1.00 44.84 78 PHE A CA 1
ATOM 618 C C . PHE A 1 78 ? 33.795 36.424 -40.655 1.00 44.84 78 PHE A C 1
ATOM 620 O O . PHE A 1 78 ? 33.406 36.678 -39.492 1.00 44.84 78 PHE A O 1
#

Secondary structure (DSSP, 8-state):
--HHHHHHHHHHHHHHHHHHHHHHHHH---HHHHHHHHHHHHHHHHHHHHHHHHHHHHHHHHS--TTS---S------

pLDDT: mean 70.81, std 18.1, range [33.53, 90.88]

Sequence (78 aa):
MDEKTLVSDALVGINGELKMFGDMIPQTENKELKQCLKQIRNQCEMAQEKMYTAAREKVIMFLPKKHLCRKSNMSNLF

Mean predicted aligned error: 12.74 Å

Organism: NCBI:txid411460